Protein AF-A0A3R9TTL9-F1 (afdb_monomer_lite)

Secondary structure (DSSP, 8-state):
--TTT-S---HHHHTTSS-HHHHHHHHHHHHHHHHTTSS--HHHHHT--PPP-----S---

Sequence (61 aa):
RWYDLIDISAGDIAIGKKTIEEVGWELFELILQVASGEKQTWSDRWGIHNSLAVFNPAPVT

Organism: Acinetobacter baumannii (NCBI:txid470)

Structure (mmCIF, N/CA/C/O backbone):
data_AF-A0A3R9TTL9-F1
#
_entry.id   AF-A0A3R9TTL9-F1
#
loop_
_atom_site.group_PDB
_atom_site.id
_atom_site.type_symbol
_atom_site.label_atom_id
_atom_site.label_alt_id
_atom_site.label_comp_id
_atom_site.label_asym_id
_atom_site.label_entity_id
_atom_site.label_seq_id
_atom_site.pdbx_PDB_ins_code
_atom_site.Cartn_x
_atom_site.Cartn_y
_atom_site.Cartn_z
_atom_site.occupancy
_atom_site.B_iso_or_equiv
_atom_site.auth_seq_id
_atom_site.auth_comp_id
_atom_site.auth_asym_id
_atom_site.auth_atom_id
_atom_site.pdbx_PDB_model_num
ATOM 1 N N . ARG A 1 1 ? -12.770 -11.550 0.342 1.00 79.44 1 ARG A N 1
ATOM 2 C CA . ARG A 1 1 ? -12.632 -12.225 -0.974 1.00 79.44 1 ARG A CA 1
ATOM 3 C C . ARG A 1 1 ? -11.179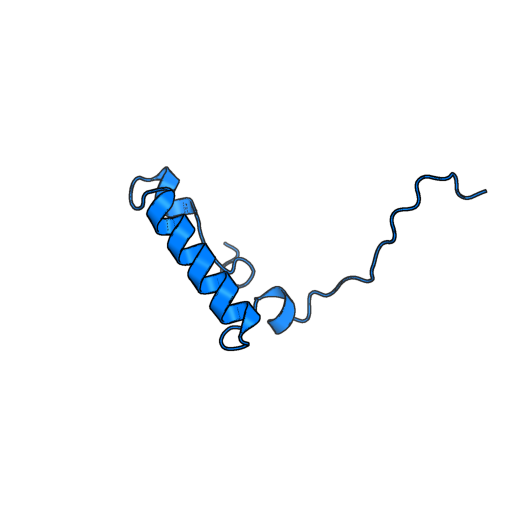 -12.261 -1.446 1.00 79.44 1 ARG A C 1
ATOM 5 O O . ARG A 1 1 ? -10.804 -13.296 -1.957 1.00 79.44 1 ARG A O 1
ATOM 12 N N . TRP A 1 2 ? -10.382 -11.208 -1.223 1.00 93.94 2 TRP A N 1
ATOM 13 C CA . TRP A 1 2 ? -8.957 -11.145 -1.593 1.00 93.94 2 TRP A CA 1
ATOM 14 C C . TRP A 1 2 ? -8.083 -10.805 -0.375 1.00 93.94 2 TRP A C 1
ATOM 16 O O . TRP A 1 2 ? -7.482 -9.738 -0.301 1.00 93.94 2 TRP A O 1
ATOM 26 N N . TYR A 1 3 ? -8.126 -11.655 0.653 1.00 93.75 3 TYR A N 1
ATOM 27 C CA . TYR A 1 3 ? -7.435 -11.394 1.929 1.00 93.75 3 TYR A CA 1
ATOM 28 C C . TYR A 1 3 ? -5.905 -11.505 1.818 1.00 93.75 3 TYR A C 1
ATOM 30 O O . TYR A 1 3 ? -5.187 -11.084 2.715 1.00 93.75 3 TYR A O 1
ATOM 38 N N . ASP A 1 4 ? -5.435 -12.084 0.721 1.00 96.31 4 ASP A N 1
ATOM 39 C CA . ASP A 1 4 ? -4.052 -12.341 0.342 1.00 96.31 4 ASP A CA 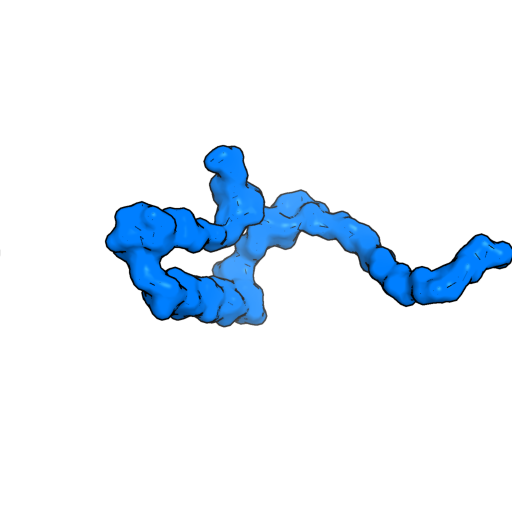1
ATOM 40 C C . ASP A 1 4 ? -3.541 -11.379 -0.744 1.00 96.31 4 ASP A C 1
ATOM 42 O O . ASP A 1 4 ? -2.445 -11.582 -1.260 1.00 96.31 4 ASP A O 1
ATOM 46 N N . LEU A 1 5 ? -4.329 -10.355 -1.098 1.00 97.19 5 LEU A N 1
ATOM 47 C CA . LEU A 1 5 ? -3.951 -9.289 -2.039 1.00 97.19 5 LEU A CA 1
ATOM 48 C C . LEU A 1 5 ? -4.183 -7.880 -1.484 1.00 97.19 5 LEU A C 1
ATOM 50 O O . LEU A 1 5 ? -3.603 -6.926 -1.988 1.00 97.19 5 LEU A O 1
ATOM 54 N N . ILE A 1 6 ? -5.066 -7.727 -0.495 1.00 97.56 6 ILE A N 1
ATOM 55 C CA . ILE A 1 6 ? -5.403 -6.432 0.099 1.00 97.56 6 ILE A CA 1
ATOM 56 C C . ILE A 1 6 ? -4.650 -6.289 1.421 1.00 97.56 6 ILE A C 1
ATOM 58 O O . ILE A 1 6 ? -4.983 -6.961 2.396 1.00 97.56 6 ILE A O 1
ATOM 62 N N . ASP A 1 7 ? -3.650 -5.410 1.461 1.00 97.81 7 ASP A N 1
ATOM 63 C CA . ASP A 1 7 ? -2.816 -5.193 2.654 1.00 97.81 7 ASP A CA 1
ATOM 64 C C . ASP A 1 7 ? -3.559 -4.473 3.794 1.00 97.81 7 ASP A C 1
ATOM 66 O O . ASP A 1 7 ? -3.245 -4.675 4.967 1.00 97.81 7 ASP A O 1
ATOM 70 N N . ILE A 1 8 ? -4.569 -3.658 3.470 1.00 97.19 8 ILE A N 1
ATOM 71 C CA . ILE A 1 8 ? -5.400 -2.940 4.446 1.00 97.19 8 ILE A CA 1
ATOM 72 C C . ILE A 1 8 ? -6.829 -2.745 3.932 1.00 97.19 8 ILE A C 1
ATOM 74 O O . ILE A 1 8 ? -7.056 -2.472 2.754 1.00 97.19 8 ILE A O 1
ATOM 78 N N . SER A 1 9 ? -7.814 -2.880 4.822 1.00 96.50 9 SER A N 1
ATOM 79 C CA . SER A 1 9 ? -9.230 -2.670 4.509 1.00 96.50 9 SER A CA 1
ATOM 80 C C . SER A 1 9 ? -9.705 -1.309 5.008 1.00 96.50 9 SER A C 1
ATOM 82 O O . SER A 1 9 ? -9.637 -1.035 6.200 1.00 96.50 9 SER A O 1
ATOM 84 N N . ALA A 1 10 ? -10.294 -0.507 4.119 1.00 97.56 10 ALA A N 1
ATOM 85 C CA . ALA A 1 10 ? -11.027 0.712 4.482 1.00 97.56 10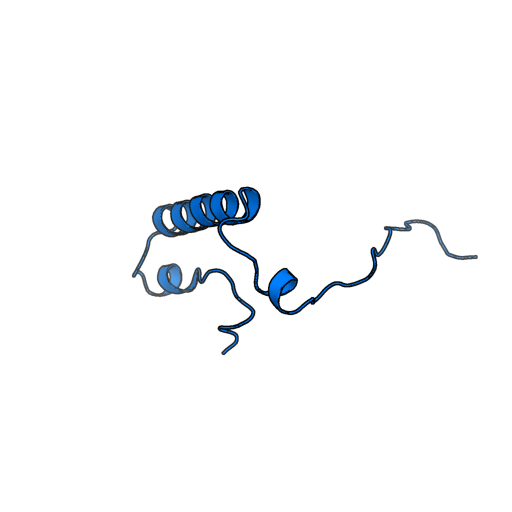 ALA A CA 1
ATOM 86 C C . ALA A 1 10 ? -12.547 0.482 4.648 1.00 97.56 10 ALA A C 1
ATOM 88 O O . ALA A 1 10 ? -13.311 1.426 4.838 1.00 97.56 10 ALA A O 1
ATOM 89 N N . GLY A 1 11 ? -13.015 -0.771 4.557 1.00 96.88 11 GLY A N 1
ATOM 90 C CA . GLY A 1 11 ? -14.447 -1.098 4.550 1.00 96.88 11 GLY A CA 1
ATOM 91 C C . GLY A 1 11 ? -15.182 -0.781 5.857 1.00 96.88 11 GLY A C 1
ATOM 92 O O . GLY A 1 11 ? -16.385 -0.527 5.828 1.00 96.88 11 GLY A O 1
ATOM 93 N N . ASP A 1 12 ? -14.471 -0.742 6.987 1.00 97.50 12 ASP A N 1
ATOM 94 C CA . ASP A 1 12 ? -15.052 -0.444 8.302 1.00 97.50 12 ASP A CA 1
ATOM 95 C C . ASP A 1 12 ? -15.612 0.986 8.401 1.00 97.50 12 ASP A C 1
ATOM 97 O O . ASP A 1 12 ? -16.548 1.218 9.169 1.00 97.50 12 ASP A O 1
ATOM 101 N N . ILE A 1 13 ? -15.125 1.915 7.566 1.00 98.25 13 ILE A N 1
ATOM 102 C CA . ILE A 1 13 ? -15.660 3.282 7.461 1.00 98.25 13 ILE A CA 1
ATOM 103 C C . ILE A 1 13 ? -17.109 3.252 6.969 1.00 98.25 13 ILE A C 1
ATOM 105 O O . ILE A 1 13 ? -17.983 3.911 7.528 1.00 98.25 13 ILE A O 1
ATOM 109 N N . ALA A 1 14 ? -17.394 2.439 5.948 1.00 97.81 14 ALA A N 1
ATOM 110 C CA . ALA A 1 14 ? -18.706 2.393 5.302 1.00 97.81 14 ALA A CA 1
ATOM 111 C C . ALA A 1 14 ? -19.817 1.862 6.222 1.00 97.81 14 ALA A C 1
ATOM 113 O O . ALA A 1 14 ? -20.990 2.162 6.013 1.00 97.81 14 ALA A O 1
ATOM 114 N N . ILE A 1 15 ? -19.450 1.077 7.237 1.00 97.62 15 ILE A N 1
ATOM 115 C CA . ILE A 1 15 ? -20.375 0.526 8.235 1.00 97.62 15 ILE A CA 1
ATOM 116 C C . ILE A 1 15 ? -20.294 1.253 9.584 1.00 97.62 15 ILE A C 1
ATOM 118 O O . ILE A 1 15 ? -20.859 0.775 10.566 1.00 97.62 15 ILE A O 1
ATOM 122 N N . GLY A 1 16 ? -19.591 2.392 9.640 1.00 97.06 16 GLY A N 1
ATOM 123 C CA . GLY A 1 16 ? -19.483 3.240 10.828 1.00 97.06 16 GLY A CA 1
ATOM 124 C C . GLY A 1 16 ? -18.691 2.626 11.986 1.00 97.06 16 GLY A C 1
ATOM 125 O O . GLY A 1 16 ? -18.861 3.057 13.122 1.00 97.06 16 GLY A O 1
ATOM 126 N N . LYS A 1 17 ? -17.856 1.610 11.728 1.00 98.31 17 LYS A N 1
ATOM 127 C CA . LYS A 1 17 ? -17.012 0.977 12.757 1.00 98.31 17 LYS A CA 1
ATOM 128 C C . LYS A 1 17 ? -15.727 1.748 13.043 1.00 98.31 17 LYS A C 1
ATOM 130 O O . LYS A 1 17 ? -15.200 1.611 14.140 1.00 98.31 17 LYS A O 1
ATOM 135 N N . LYS A 1 18 ? -15.225 2.491 12.057 1.00 98.44 18 LYS A N 1
ATOM 136 C CA . LYS A 1 18 ? -14.056 3.368 12.177 1.00 98.44 18 LYS A CA 1
ATOM 137 C C . LYS A 1 18 ? -14.310 4.684 11.456 1.00 98.44 18 LYS A C 1
ATOM 139 O O . LYS A 1 18 ? -15.073 4.712 10.489 1.00 98.44 18 LYS A O 1
ATOM 144 N N . THR A 1 19 ? -13.667 5.759 11.889 1.00 98.62 19 THR A N 1
ATOM 145 C CA . THR A 1 19 ? -13.659 7.029 11.155 1.00 98.62 19 THR A CA 1
ATOM 146 C C . THR A 1 19 ? -12.607 7.023 10.043 1.00 98.62 19 THR A C 1
ATOM 148 O O . THR A 1 19 ? -11.781 6.112 9.931 1.00 98.62 19 THR A O 1
ATOM 151 N N . ILE A 1 20 ? -12.640 8.050 9.191 1.00 98.38 20 ILE A N 1
ATOM 152 C CA . ILE A 1 20 ? -11.633 8.241 8.140 1.00 98.38 20 ILE A CA 1
ATOM 153 C C . ILE A 1 20 ? -10.254 8.471 8.766 1.00 98.38 20 ILE A C 1
ATOM 155 O O . ILE A 1 20 ? -9.266 7.931 8.278 1.00 98.38 20 ILE A O 1
ATOM 159 N N . GLU A 1 21 ? -10.188 9.243 9.849 1.00 98.69 21 GLU A N 1
ATOM 160 C CA . GLU A 1 21 ? -8.952 9.579 10.553 1.00 98.69 21 GLU A CA 1
ATOM 161 C C . GLU A 1 21 ? -8.308 8.339 11.180 1.00 98.69 21 GLU A C 1
ATOM 163 O O . GLU A 1 21 ? -7.104 8.147 11.034 1.00 98.69 21 GLU A O 1
ATOM 168 N N . GLU A 1 22 ? -9.103 7.468 11.810 1.00 98.62 22 GLU A N 1
ATOM 169 C CA . GLU A 1 22 ? -8.619 6.216 12.406 1.00 98.62 22 GLU A CA 1
ATOM 170 C C . GLU A 1 22 ? -7.986 5.301 11.349 1.00 98.62 22 GLU A C 1
ATOM 172 O O . GLU A 1 22 ? -6.840 4.875 11.493 1.00 98.62 22 GLU A O 1
ATOM 177 N N . VAL A 1 23 ? -8.687 5.057 10.237 1.00 98.62 23 VAL A N 1
ATOM 178 C CA . VAL A 1 23 ? -8.149 4.238 9.136 1.00 98.62 23 VAL A CA 1
ATOM 179 C C . VAL A 1 23 ? -6.975 4.929 8.439 1.00 98.62 23 VAL A C 1
ATOM 181 O O . VAL A 1 23 ? -6.037 4.264 8.000 1.00 98.62 23 VAL A O 1
ATOM 184 N N . GLY A 1 24 ? -6.990 6.260 8.351 1.00 98.56 24 GLY A N 1
ATOM 185 C CA . GLY A 1 24 ? -5.876 7.045 7.825 1.00 98.56 24 GLY A CA 1
ATOM 186 C C . GLY A 1 24 ? -4.599 6.862 8.645 1.00 98.56 24 GLY A C 1
ATOM 187 O O . GLY A 1 24 ? -3.517 6.739 8.072 1.00 98.56 24 GLY A O 1
ATOM 188 N N . TRP A 1 25 ? -4.719 6.777 9.971 1.00 98.62 25 TRP A N 1
ATOM 189 C CA . TRP A 1 25 ? -3.583 6.516 10.852 1.00 98.62 25 TRP A CA 1
ATOM 190 C C . TRP A 1 25 ? -3.066 5.082 10.736 1.00 98.62 25 TRP A C 1
ATOM 192 O O . TRP A 1 25 ? -1.860 4.877 10.632 1.00 98.62 25 TRP A O 1
ATOM 202 N N . GLU A 1 26 ? -3.960 4.098 10.623 1.00 98.50 26 GLU A N 1
ATOM 203 C CA . GLU A 1 26 ? -3.576 2.704 10.352 1.00 98.50 26 GLU A CA 1
ATOM 204 C C . GLU A 1 26 ? -2.833 2.556 9.017 1.00 98.50 26 GLU A C 1
ATOM 206 O O . GLU A 1 26 ? -1.836 1.836 8.927 1.00 98.50 26 GLU A O 1
ATOM 211 N N . LEU A 1 27 ? -3.284 3.266 7.976 1.00 98.50 27 LEU A N 1
ATOM 212 C CA . LEU A 1 27 ? -2.591 3.318 6.690 1.00 98.50 27 LEU A CA 1
ATOM 213 C C . LEU A 1 27 ? -1.207 3.959 6.830 1.00 98.50 27 LEU A C 1
ATOM 215 O O . LEU A 1 27 ? -0.241 3.455 6.261 1.00 98.50 27 LEU A O 1
ATOM 219 N N . PHE A 1 28 ? -1.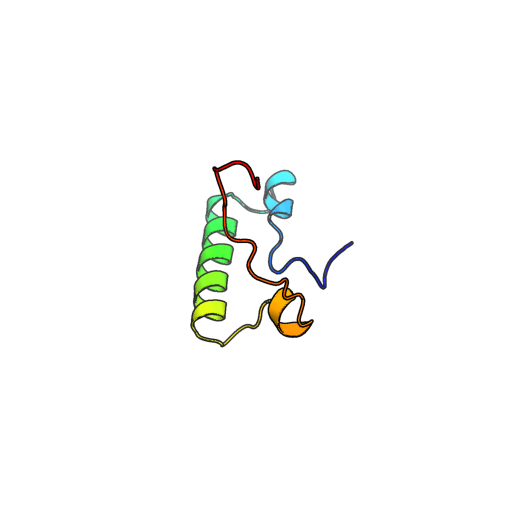100 5.057 7.578 1.00 98.69 28 PHE A N 1
ATOM 220 C CA . PHE A 1 28 ? 0.173 5.736 7.804 1.00 98.69 28 PHE A CA 1
ATOM 221 C C . PHE A 1 28 ? 1.186 4.826 8.513 1.00 98.69 28 PHE A C 1
ATOM 223 O O . PHE A 1 28 ? 2.314 4.680 8.042 1.00 98.69 28 PHE A O 1
ATOM 230 N N . GLU A 1 29 ? 0.780 4.151 9.588 1.00 98.69 29 GLU A N 1
ATOM 231 C CA . GLU A 1 29 ? 1.632 3.180 10.281 1.00 98.69 29 GLU A CA 1
ATOM 232 C C . GLU A 1 29 ? 2.030 2.010 9.373 1.00 98.69 29 GLU A C 1
ATOM 234 O O . GLU A 1 29 ? 3.188 1.586 9.387 1.00 98.69 29 GLU A O 1
ATOM 239 N N . LEU A 1 30 ? 1.111 1.519 8.532 1.00 98.62 30 LEU A N 1
ATOM 240 C CA . LEU A 1 30 ? 1.418 0.474 7.557 1.00 98.62 30 LEU A CA 1
ATOM 241 C C . LEU A 1 30 ? 2.472 0.934 6.540 1.00 98.62 30 LEU A C 1
ATOM 243 O O . LEU A 1 30 ? 3.391 0.173 6.245 1.00 98.62 30 LEU A O 1
ATOM 247 N N . ILE A 1 31 ? 2.373 2.166 6.030 1.00 98.69 31 ILE A N 1
ATOM 248 C CA . ILE A 1 31 ? 3.374 2.739 5.117 1.00 98.69 31 ILE A CA 1
ATOM 249 C C . ILE A 1 31 ? 4.755 2.738 5.780 1.00 98.69 31 ILE A C 1
ATOM 251 O O . ILE A 1 31 ? 5.726 2.323 5.149 1.00 98.69 31 ILE A O 1
ATOM 255 N N . LEU A 1 32 ? 4.847 3.151 7.049 1.00 98.75 32 LEU A N 1
ATOM 256 C CA . LEU A 1 32 ? 6.113 3.150 7.786 1.00 98.75 32 LEU A CA 1
ATOM 257 C C . LEU A 1 32 ? 6.671 1.736 7.976 1.00 98.75 32 LEU A C 1
ATOM 259 O O . LEU A 1 32 ? 7.855 1.525 7.734 1.00 98.75 32 LEU A O 1
ATOM 263 N N . GLN A 1 33 ? 5.828 0.769 8.343 1.00 98.75 33 GLN A N 1
ATOM 264 C CA . GLN A 1 33 ? 6.227 -0.634 8.522 1.00 98.75 33 GLN A CA 1
ATOM 265 C C . GLN A 1 33 ? 6.694 -1.287 7.214 1.00 98.75 33 GLN A C 1
ATOM 267 O O . GLN A 1 33 ? 7.602 -2.117 7.222 1.00 98.75 33 GLN A O 1
ATOM 272 N N . VAL A 1 34 ? 6.087 -0.926 6.081 1.00 98.62 34 VAL A N 1
ATOM 273 C CA . VAL A 1 34 ? 6.531 -1.393 4.760 1.00 98.62 34 VAL A CA 1
ATOM 274 C C . VAL A 1 34 ? 7.852 -0.732 4.376 1.00 98.62 34 VAL A C 1
ATOM 276 O O . VAL A 1 34 ? 8.783 -1.415 3.958 1.00 98.62 34 VAL A O 1
ATOM 279 N N . ALA A 1 35 ? 7.971 0.583 4.568 1.00 98.50 35 ALA A N 1
ATOM 280 C CA . ALA A 1 35 ? 9.194 1.320 4.267 1.00 98.50 35 ALA A CA 1
ATOM 281 C C . ALA A 1 35 ? 10.387 0.881 5.136 1.00 98.50 35 ALA A C 1
ATOM 283 O O . ALA A 1 35 ? 11.521 0.894 4.661 1.00 98.50 35 ALA A O 1
ATOM 284 N N . SER A 1 36 ? 10.147 0.473 6.388 1.00 98.31 36 SER A N 1
ATOM 285 C CA . SER A 1 36 ? 11.178 -0.055 7.289 1.00 98.31 36 SER A CA 1
ATOM 286 C C . SER A 1 36 ? 11.533 -1.522 7.028 1.00 98.31 36 SER A C 1
ATOM 288 O O . SER A 1 36 ? 12.510 -2.021 7.586 1.00 98.31 36 SER A O 1
ATOM 290 N N . GLY A 1 37 ? 10.768 -2.223 6.185 1.00 97.88 37 GLY A N 1
ATOM 291 C CA . GLY A 1 37 ? 10.936 -3.652 5.924 1.00 97.88 37 GLY A CA 1
ATOM 292 C C . GLY A 1 37 ? 10.409 -4.566 7.036 1.00 97.88 37 GLY A C 1
ATOM 293 O O . GLY A 1 37 ? 10.575 -5.781 6.949 1.00 97.88 37 GLY A O 1
ATOM 294 N N . GLU A 1 38 ? 9.753 -4.022 8.066 1.00 98.38 38 GLU A N 1
ATOM 295 C CA . GLU A 1 38 ? 9.085 -4.808 9.116 1.00 98.38 38 GLU A CA 1
ATOM 296 C C . GLU A 1 38 ? 7.881 -5.586 8.573 1.00 98.38 38 GLU A C 1
ATOM 298 O O . GLU A 1 38 ? 7.559 -6.674 9.059 1.00 98.38 38 GLU A O 1
ATOM 303 N N . LYS A 1 39 ? 7.216 -5.040 7.549 1.00 98.25 39 LYS A N 1
ATOM 304 C CA . LYS A 1 39 ? 6.138 -5.702 6.816 1.00 98.25 39 LYS A CA 1
ATOM 305 C C . LYS A 1 39 ? 6.449 -5.776 5.331 1.00 98.25 39 LYS A C 1
ATOM 307 O O . LYS A 1 39 ? 6.935 -4.830 4.727 1.00 98.25 39 LYS A O 1
ATOM 312 N N . GLN A 1 40 ? 6.080 -6.902 4.732 1.00 98.12 40 GLN A N 1
ATOM 313 C CA . GLN A 1 40 ? 6.126 -7.105 3.291 1.00 98.12 40 GLN A CA 1
ATOM 314 C C . GLN A 1 40 ? 4.705 -7.060 2.730 1.00 98.12 40 GLN A C 1
ATOM 316 O O . GLN A 1 40 ? 3.827 -7.757 3.247 1.00 98.12 40 GLN A O 1
ATOM 321 N N . THR A 1 41 ? 4.504 -6.268 1.676 1.00 98.25 41 THR A N 1
ATOM 322 C CA . THR A 1 41 ? 3.230 -6.204 0.948 1.00 98.25 41 THR A CA 1
ATOM 323 C C . THR A 1 41 ? 2.903 -7.543 0.289 1.00 98.25 41 THR A C 1
ATOM 325 O O . THR A 1 41 ? 3.795 -8.346 -0.014 1.00 98.25 41 THR A O 1
ATOM 328 N N . TRP A 1 42 ? 1.626 -7.796 0.010 1.00 98.38 42 TRP A N 1
ATOM 329 C CA . TRP A 1 42 ? 1.224 -8.997 -0.722 1.00 98.38 42 TRP A CA 1
ATOM 330 C C . TRP A 1 42 ? 1.811 -9.059 -2.137 1.00 98.38 42 TRP A C 1
ATOM 332 O O . TRP A 1 42 ? 2.167 -10.150 -2.588 1.00 98.38 42 TRP A O 1
ATOM 342 N N . SER A 1 43 ? 1.984 -7.918 -2.819 1.00 98.31 43 SER A N 1
ATOM 343 C CA . SER A 1 43 ? 2.634 -7.890 -4.136 1.00 98.31 43 SER A CA 1
ATOM 344 C C . SER A 1 43 ? 4.072 -8.396 -4.075 1.00 98.31 43 SER A C 1
ATOM 346 O O . SER A 1 43 ? 4.461 -9.208 -4.913 1.00 98.31 43 SER A O 1
ATOM 348 N N . ASP A 1 44 ? 4.842 -7.994 -3.062 1.00 97.94 44 ASP A N 1
ATOM 349 C CA . ASP A 1 44 ? 6.231 -8.436 -2.913 1.00 97.94 44 ASP A CA 1
ATOM 350 C C . ASP A 1 44 ? 6.334 -9.879 -2.432 1.00 97.94 44 ASP A C 1
ATOM 352 O O . ASP A 1 44 ? 7.206 -10.619 -2.883 1.00 97.94 44 ASP A O 1
ATOM 356 N N . ARG A 1 45 ? 5.423 -10.309 -1.553 1.00 97.88 45 ARG A N 1
ATOM 357 C CA . ARG A 1 45 ? 5.389 -11.691 -1.064 1.00 97.88 45 ARG A CA 1
ATOM 358 C C . ARG A 1 45 ? 5.134 -12.692 -2.189 1.00 97.88 45 ARG A C 1
ATOM 360 O O . ARG A 1 45 ? 5.774 -13.739 -2.232 1.00 97.88 45 ARG A O 1
ATOM 367 N N . TRP A 1 46 ? 4.179 -12.394 -3.067 1.00 98.06 46 TRP A N 1
ATOM 368 C CA . TRP A 1 46 ? 3.787 -13.289 -4.157 1.00 98.06 46 TRP A CA 1
ATOM 369 C C . TRP A 1 46 ? 4.576 -13.059 -5.451 1.00 98.06 46 TRP A C 1
ATOM 371 O O . TRP A 1 46 ? 4.369 -13.789 -6.419 1.00 98.06 46 TRP A O 1
ATOM 381 N N . GLY A 1 47 ? 5.468 -12.063 -5.486 1.00 97.88 47 GLY A N 1
ATOM 382 C CA . GLY A 1 47 ? 6.233 -11.709 -6.683 1.00 97.88 47 GLY A CA 1
ATOM 383 C C . GLY A 1 47 ? 5.353 -11.185 -7.821 1.00 97.88 47 GLY A C 1
ATOM 384 O O . GLY A 1 47 ? 5.620 -11.458 -8.990 1.00 97.88 47 GLY A O 1
ATOM 385 N N . ILE A 1 48 ? 4.280 -10.457 -7.494 1.00 98.00 48 ILE A N 1
ATOM 386 C CA . ILE A 1 48 ? 3.359 -9.853 -8.468 1.00 98.00 48 ILE A CA 1
ATOM 387 C C . ILE A 1 48 ? 4.017 -8.583 -9.021 1.00 98.00 48 ILE A C 1
ATOM 389 O O . ILE A 1 48 ? 3.636 -7.455 -8.706 1.00 98.00 48 ILE A O 1
ATOM 393 N N . HIS A 1 49 ? 5.054 -8.776 -9.831 1.00 97.88 49 HIS A N 1
ATOM 394 C CA . HIS A 1 49 ? 5.850 -7.712 -10.433 1.00 97.88 49 HIS A CA 1
ATOM 395 C C . HIS A 1 49 ? 5.644 -7.714 -11.948 1.00 97.88 49 HIS A C 1
ATOM 397 O O . HIS A 1 49 ? 5.937 -8.696 -12.627 1.00 97.88 49 HIS A O 1
ATOM 403 N N . ASN A 1 50 ? 5.146 -6.602 -12.489 1.00 97.69 50 ASN A N 1
ATOM 404 C CA . ASN A 1 50 ? 5.088 -6.382 -13.933 1.00 97.69 50 ASN A CA 1
ATOM 405 C C . ASN A 1 50 ? 6.325 -5.606 -14.394 1.00 97.69 50 ASN A C 1
ATOM 407 O O . ASN A 1 50 ? 6.896 -4.821 -13.635 1.00 97.69 50 ASN A O 1
ATOM 411 N N . SER A 1 51 ? 6.721 -5.787 -15.655 1.00 98.06 51 SER A N 1
ATOM 412 C CA . SER A 1 51 ? 7.741 -4.935 -16.268 1.00 98.06 51 SER A CA 1
ATOM 413 C C . SER A 1 51 ? 7.305 -3.465 -16.257 1.00 98.06 51 SER A C 1
ATOM 415 O O . SER A 1 51 ? 6.118 -3.157 -16.380 1.00 98.06 51 SER A O 1
ATOM 417 N N . LEU A 1 52 ? 8.273 -2.550 -16.146 1.00 97.31 52 LEU A N 1
ATOM 418 C CA . LEU A 1 52 ? 8.005 -1.115 -16.235 1.00 97.31 52 LEU A CA 1
ATOM 419 C C . LEU A 1 52 ? 7.420 -0.768 -17.612 1.00 97.31 52 LEU A C 1
ATOM 421 O O . LEU A 1 52 ? 8.034 -1.041 -18.642 1.00 97.31 52 LEU A O 1
ATOM 425 N N . ALA A 1 53 ? 6.254 -0.126 -17.619 1.00 97.12 53 ALA A N 1
ATOM 426 C CA . ALA A 1 53 ? 5.608 0.385 -18.821 1.00 97.12 53 ALA A CA 1
ATOM 427 C C . ALA A 1 53 ? 5.896 1.886 -18.949 1.00 97.12 53 ALA A C 1
ATOM 429 O O . ALA A 1 53 ? 5.204 2.716 -18.359 1.00 97.12 53 ALA A O 1
ATOM 430 N N . VAL A 1 54 ? 6.958 2.236 -19.680 1.00 95.94 54 VAL A N 1
ATOM 431 C CA . VAL A 1 54 ? 7.342 3.639 -19.888 1.00 95.94 54 VAL A CA 1
ATOM 432 C C . VAL A 1 54 ? 6.237 4.358 -20.657 1.00 95.94 54 VAL A C 1
ATOM 434 O O . VAL A 1 54 ? 5.802 3.904 -21.715 1.00 95.94 54 VAL A O 1
ATOM 437 N N . PHE A 1 55 ? 5.796 5.497 -20.128 1.00 97.06 55 PHE A N 1
ATOM 438 C CA . PHE A 1 55 ? 4.842 6.354 -20.815 1.00 97.06 55 PHE A CA 1
ATOM 439 C C . PHE A 1 55 ? 5.466 6.902 -22.107 1.00 97.06 55 PHE A C 1
ATOM 441 O O . PHE A 1 55 ? 6.414 7.685 -22.055 1.00 97.06 55 PHE A O 1
ATOM 448 N N . ASN A 1 56 ? 4.925 6.495 -23.259 1.00 96.12 56 ASN A N 1
ATOM 449 C CA . ASN A 1 56 ? 5.283 7.045 -24.563 1.00 96.12 56 ASN A CA 1
ATOM 450 C C . ASN A 1 56 ? 4.110 7.874 -25.119 1.00 96.12 56 ASN A C 1
ATOM 452 O O . ASN A 1 56 ? 3.114 7.288 -25.545 1.00 96.12 56 ASN A O 1
ATOM 456 N N . PRO A 1 57 ? 4.204 9.216 -25.127 1.00 94.75 57 PRO A N 1
ATOM 457 C CA . PRO A 1 57 ? 3.157 10.076 -25.676 1.00 94.75 57 PRO A CA 1
ATOM 458 C C . PRO A 1 57 ? 3.196 10.190 -27.208 1.00 94.75 57 PRO A C 1
ATOM 460 O O . PRO A 1 57 ? 2.258 10.727 -27.796 1.00 94.75 57 PRO A O 1
ATOM 463 N N . ALA A 1 58 ? 4.277 9.749 -27.858 1.00 96.38 58 ALA A N 1
ATOM 464 C CA . ALA A 1 58 ? 4.450 9.848 -29.302 1.00 96.38 58 ALA A CA 1
ATOM 465 C C . ALA A 1 58 ? 3.890 8.606 -30.022 1.00 96.38 58 ALA A C 1
ATOM 467 O O . ALA A 1 58 ? 3.904 7.508 -29.456 1.00 96.38 58 ALA A O 1
ATOM 468 N N . PRO A 1 59 ? 3.429 8.742 -31.282 1.00 91.56 59 PRO A N 1
ATOM 469 C CA . PRO A 1 59 ? 3.093 7.583 -32.095 1.00 91.56 59 PRO A CA 1
ATOM 470 C C . PRO A 1 59 ? 4.325 6.692 -32.279 1.00 91.56 59 PRO A C 1
ATOM 472 O O . PRO A 1 59 ? 5.440 7.177 -32.473 1.00 91.56 59 PRO A O 1
ATOM 475 N N . VAL A 1 60 ? 4.105 5.380 -32.237 1.00 88.31 60 VAL A N 1
ATOM 476 C CA . VAL A 1 60 ? 5.107 4.403 -32.663 1.00 88.31 60 VAL A CA 1
ATOM 477 C C . VAL A 1 60 ? 4.973 4.286 -34.177 1.00 88.31 60 VAL A C 1
ATOM 479 O O . VAL A 1 60 ? 3.982 3.744 -34.663 1.00 88.31 60 VAL A O 1
ATOM 482 N N . THR A 1 61 ? 5.917 4.874 -34.905 1.00 81.00 61 THR A N 1
ATOM 483 C CA . THR A 1 61 ? 5.982 4.846 -36.374 1.00 81.00 61 THR A CA 1
ATOM 484 C C . THR A 1 61 ? 7.100 3.946 -36.849 1.00 81.00 61 THR A C 1
ATOM 486 O O . THR A 1 61 ? 8.194 4.057 -36.248 1.00 81.00 61 THR A O 1
#

InterPro domains:
  IPR048332 D-galactarate/A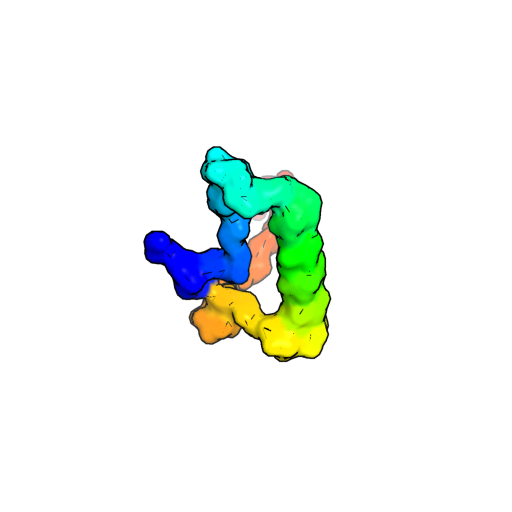ltronate dehydratase, C-terminal domain [PF20629] (2-58)
  IPR052172 UxaA family altronate/galactarate dehydratases [PTHR30536] (2-60)

Radius of gyration: 16.75 Å; chai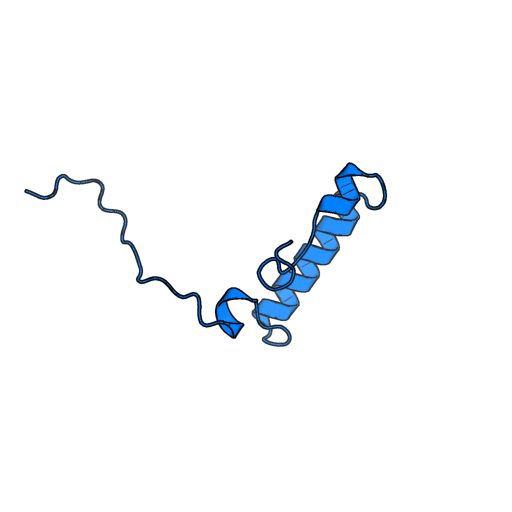ns: 1; bounding box: 32×23×49 Å

pLDDT: mean 96.89, std 3.55, range [79.44, 98.75]

Foldseek 3Di:
DCPLQDPADPVCCVVVNDPPVRSVVVVVVVVVCCVVVVDDHSCRVVVVDDPDDDDDPDDDD